Protein AF-A0AAD5S899-F1 (afdb_monomer)

Nearest PDB structures (foldseek):
  6cri-assembly1_G  TM=8.337E-01  e=4.439E-02  Mus musculus
  3ods-assembly1_A  TM=6.734E-01  e=2.215E+00  Homo sapiens
  6tc0-assembly3_F  TM=6.362E-01  e=1.793E+00  Mus musculus
  4h3h-assembly1_A  TM=7.015E-01  e=3.042E+00  Homo sapiens
  6tc0-assembly3_C  TM=6.368E-01  e=2.215E+00  Mus musculus

Foldseek 3Di:
DDDPPPVDLVVCVVCVVVLLVQCVDPDVVSVLVSLLNVLVNCVVPVVVCLVCLVSLVVNLVCQVVVVDDCVCDDPNRGVVVSNVSSVSSCCSNPVVVVD

Sequence (99 aa):
MRGIAIKNPQIAVSHASKFKRVLADREASVMMTALRLFRVLVEASPATYKSLLPAFVHIHRQIIGRHLPDEYDHHGVPALWAQVDCIQIFRILVVRNET

Secondary structure (DSSP, 8-state):
------S-HHHHHHTHHHHGGGGG-SSHHHHHHHHHHHHHHHHH-HHHHGGGHHHHHHHHHHHHTT-S-GGG-BTTBTTHHHHHHHHHHHHHHTGGG--

Organism: NCBI:txid64517

pLDDT: mean 85.7, std 16.1, range [37.41, 97.81]

Structure (mmCIF, N/CA/C/O backbone):
data_AF-A0AAD5S899-F1
#
_entry.id   AF-A0AAD5S899-F1
#
loop_
_atom_site.group_PDB
_atom_site.id
_atom_site.type_symbol
_atom_site.label_atom_id
_atom_site.label_alt_id
_atom_site.label_comp_id
_atom_site.label_asym_id
_atom_site.label_entity_id
_atom_site.label_seq_id
_atom_site.pdbx_PDB_ins_code
_atom_site.Cartn_x
_atom_site.Cartn_y
_atom_si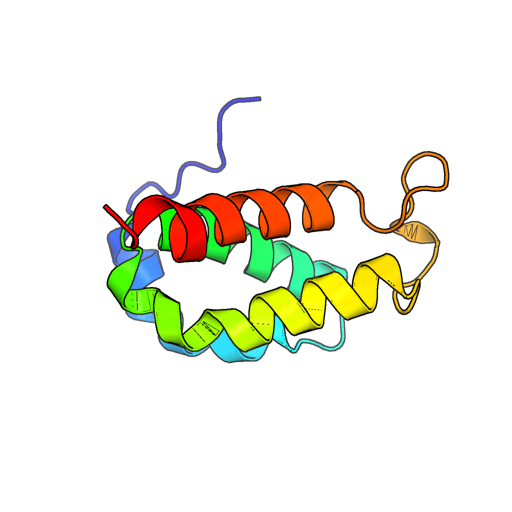te.Cartn_z
_atom_site.occupancy
_atom_site.B_iso_or_equiv
_atom_site.auth_seq_id
_atom_site.auth_comp_id
_atom_site.auth_asym_id
_atom_site.auth_atom_id
_atom_site.pdbx_PDB_model_num
ATOM 1 N N . MET A 1 1 ? 17.031 7.481 8.407 1.00 37.41 1 MET A N 1
ATOM 2 C CA . MET A 1 1 ? 16.055 8.347 7.707 1.00 37.41 1 MET A CA 1
ATOM 3 C C . MET A 1 1 ? 14.847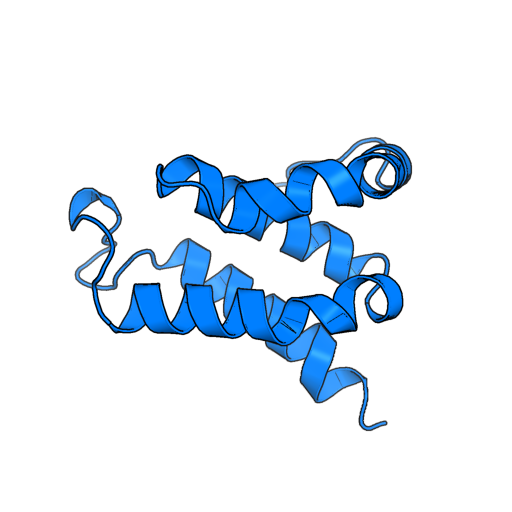 8.559 8.610 1.00 37.41 1 MET A C 1
ATOM 5 O O . MET A 1 1 ? 14.086 7.625 8.827 1.00 37.41 1 MET A O 1
ATOM 9 N N . ARG A 1 2 ? 14.741 9.740 9.234 1.00 41.91 2 ARG A N 1
ATOM 10 C CA . ARG A 1 2 ? 13.603 10.121 10.087 1.00 41.91 2 ARG A CA 1
ATOM 11 C C . ARG A 1 2 ? 12.384 10.384 9.197 1.00 41.91 2 ARG A C 1
ATOM 13 O O . ARG A 1 2 ? 12.541 10.879 8.087 1.00 41.91 2 ARG A O 1
ATOM 20 N N . GLY A 1 3 ? 11.218 9.950 9.670 1.00 40.84 3 GLY A N 1
ATOM 21 C CA . GLY A 1 3 ? 10.017 9.748 8.869 1.00 40.84 3 GLY A CA 1
ATOM 22 C C . GLY A 1 3 ? 9.490 10.998 8.174 1.00 40.84 3 GLY A C 1
ATOM 23 O O . GLY A 1 3 ? 9.734 12.125 8.599 1.00 40.84 3 GLY A O 1
ATOM 24 N N . ILE A 1 4 ? 8.682 10.765 7.139 1.00 54.53 4 ILE A N 1
ATOM 25 C CA . ILE A 1 4 ? 7.652 11.713 6.719 1.00 54.53 4 ILE A CA 1
ATOM 26 C C . ILE A 1 4 ? 6.743 11.880 7.940 1.00 54.53 4 ILE A C 1
ATOM 28 O O . ILE A 1 4 ? 5.840 11.081 8.184 1.00 54.53 4 ILE A O 1
ATOM 32 N N . ALA A 1 5 ? 7.073 12.846 8.791 1.00 46.53 5 ALA A N 1
ATOM 33 C CA . ALA A 1 5 ? 6.274 13.182 9.946 1.00 46.53 5 ALA A CA 1
ATOM 34 C C . ALA A 1 5 ? 5.012 13.848 9.408 1.00 46.53 5 ALA A C 1
ATOM 36 O O . ALA A 1 5 ? 5.020 15.029 9.055 1.00 46.53 5 ALA A O 1
ATOM 37 N N . ILE A 1 6 ? 3.923 13.085 9.328 1.00 56.34 6 ILE A N 1
ATOM 38 C CA . ILE A 1 6 ? 2.597 13.680 9.238 1.00 56.34 6 ILE A CA 1
ATOM 39 C C . ILE A 1 6 ? 2.429 14.440 10.556 1.00 56.34 6 ILE A C 1
ATOM 41 O O . ILE A 1 6 ? 2.111 13.846 11.582 1.00 56.34 6 ILE A O 1
ATOM 45 N N . LYS A 1 7 ? 2.724 15.750 10.539 1.00 58.97 7 LYS A N 1
ATOM 46 C CA . LYS A 1 7 ? 2.711 16.629 11.724 1.00 58.97 7 LYS A CA 1
ATOM 47 C C . LYS A 1 7 ? 1.376 16.578 12.476 1.00 58.97 7 LYS A C 1
ATOM 49 O O . LYS A 1 7 ? 1.332 16.911 13.652 1.00 58.97 7 LYS A O 1
ATOM 54 N N . ASN A 1 8 ? 0.309 16.141 11.805 1.00 63.00 8 ASN A N 1
ATOM 55 C CA . ASN A 1 8 ? -0.965 15.809 12.418 1.00 63.00 8 ASN A CA 1
ATOM 56 C C . ASN A 1 8 ? -1.637 14.628 11.678 1.00 63.00 8 ASN A C 1
ATOM 58 O O . ASN A 1 8 ? -2.266 14.845 10.636 1.00 63.00 8 ASN A O 1
ATOM 62 N N . PRO A 1 9 ? -1.526 13.385 12.188 1.00 61.09 9 PRO A N 1
ATOM 63 C CA . PRO A 1 9 ? -2.127 12.199 11.573 1.00 61.09 9 PRO A CA 1
ATOM 64 C C . PRO A 1 9 ? -3.640 12.333 11.369 1.00 61.09 9 PRO A C 1
ATOM 66 O O . PRO A 1 9 ? -4.177 11.790 10.407 1.00 61.09 9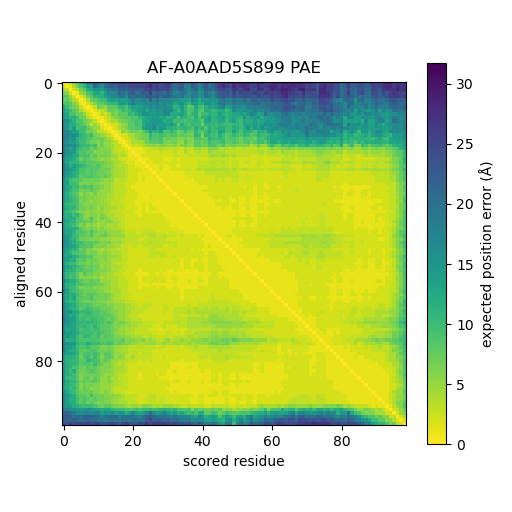 PRO A O 1
ATOM 69 N N . GLN A 1 10 ? -4.322 13.112 12.217 1.00 61.00 10 GLN A N 1
ATOM 70 C CA . GLN A 1 10 ? -5.773 13.291 12.153 1.00 61.00 10 GLN A CA 1
ATOM 71 C C . GLN A 1 10 ? -6.236 14.039 10.895 1.00 61.00 10 GLN A C 1
ATOM 73 O O . GLN A 1 10 ? -7.320 13.765 10.387 1.00 61.00 10 GLN A O 1
ATOM 78 N N . ILE A 1 11 ? -5.409 14.930 10.334 1.00 61.81 11 ILE A N 1
ATOM 79 C CA . ILE A 1 11 ? -5.724 15.623 9.069 1.00 61.81 11 ILE A CA 1
ATOM 80 C C . ILE A 1 11 ? -5.660 14.645 7.888 1.00 61.81 11 ILE A C 1
ATOM 82 O O . ILE A 1 11 ? -6.464 14.708 6.961 1.00 61.81 11 ILE A O 1
ATOM 86 N N . ALA A 1 12 ? -4.715 13.706 7.913 1.00 61.50 12 ALA A N 1
ATOM 87 C CA . ALA A 1 12 ? -4.636 12.679 6.881 1.00 61.50 12 ALA A CA 1
ATOM 88 C C . ALA A 1 12 ? -5.806 11.682 6.995 1.00 61.50 12 ALA A C 1
ATOM 90 O O . ALA A 1 12 ? -6.355 11.262 5.977 1.00 61.50 12 ALA A O 1
ATOM 91 N N . VAL A 1 13 ? -6.247 11.374 8.223 1.00 63.69 13 VAL A N 1
ATOM 92 C CA . VAL A 1 13 ? -7.443 10.555 8.484 1.00 63.69 13 VAL A CA 1
ATOM 93 C C . VAL A 1 13 ? -8.720 11.238 7.973 1.00 63.69 13 VAL A C 1
ATOM 95 O O . VAL A 1 13 ? -9.529 10.581 7.319 1.00 63.69 13 VAL A O 1
ATOM 98 N N . SER A 1 14 ? -8.894 12.551 8.175 1.00 63.25 14 SER A N 1
ATOM 99 C CA . SER A 1 14 ? -10.104 13.274 7.734 1.00 63.25 14 SER A CA 1
ATOM 100 C C . SER A 1 14 ? -10.278 13.319 6.208 1.00 63.25 14 SER A C 1
ATOM 102 O O . SER A 1 14 ? -11.399 13.421 5.706 1.00 63.25 14 SER A O 1
ATOM 104 N N . HIS A 1 15 ? -9.187 13.177 5.450 1.00 66.88 15 HIS A N 1
ATOM 105 C CA . HIS A 1 15 ? -9.201 13.098 3.988 1.00 66.88 15 HIS A CA 1
ATOM 106 C C . HIS A 1 15 ? -8.959 11.685 3.437 1.00 66.88 15 HIS A C 1
ATOM 108 O O . HIS A 1 15 ? -8.914 11.509 2.219 1.00 66.88 15 HIS A O 1
ATOM 114 N N . ALA A 1 16 ? -8.872 10.661 4.293 1.00 67.75 16 ALA A N 1
ATOM 115 C CA . ALA A 1 16 ? -8.548 9.288 3.903 1.00 67.75 16 ALA A CA 1
ATOM 116 C C . ALA A 1 16 ? -9.473 8.716 2.817 1.00 67.75 16 ALA A C 1
ATOM 118 O O . ALA A 1 16 ? -9.029 7.973 1.943 1.00 67.75 16 ALA A O 1
ATOM 119 N N . SER A 1 17 ? -10.753 9.100 2.818 1.00 68.12 17 SER A N 1
ATOM 120 C CA . SER A 1 17 ? -11.723 8.709 1.787 1.00 68.12 17 SER A CA 1
ATOM 121 C C . SER A 1 17 ? -11.354 9.212 0.386 1.00 68.12 17 SER A C 1
ATOM 123 O O . SER A 1 17 ? -11.590 8.496 -0.586 1.00 68.12 17 SER A O 1
ATOM 125 N N . LYS A 1 18 ? -10.720 10.388 0.275 1.00 72.06 18 LYS A N 1
ATOM 126 C CA . LYS A 1 18 ? -10.232 10.948 -0.997 1.00 72.06 18 LYS A CA 1
ATOM 127 C C . LYS A 1 18 ? -9.020 10.174 -1.519 1.00 72.06 18 LYS A C 1
ATOM 129 O O . LYS A 1 18 ? -8.897 9.979 -2.723 1.00 72.06 18 LYS A O 1
ATOM 134 N N . PHE A 1 19 ? -8.178 9.663 -0.619 1.00 75.94 19 PHE A N 1
ATOM 135 C CA . PHE A 1 19 ? -6.972 8.914 -0.979 1.00 75.94 19 PHE A CA 1
ATOM 136 C C . PHE A 1 19 ? -7.243 7.467 -1.405 1.00 75.94 19 PHE A C 1
ATOM 138 O O . PHE A 1 19 ? -6.418 6.880 -2.097 1.00 75.94 19 PHE A O 1
ATOM 145 N N . LYS A 1 20 ? -8.410 6.892 -1.074 1.00 83.75 20 LYS A N 1
ATOM 146 C CA . LYS A 1 20 ? -8.760 5.517 -1.484 1.00 83.75 20 LYS A CA 1
ATOM 147 C C . LYS A 1 20 ? -8.714 5.319 -3.000 1.00 83.75 20 LYS A C 1
ATOM 149 O O . LYS A 1 20 ? -8.281 4.269 -3.451 1.00 83.75 20 LYS A O 1
ATOM 154 N N . ARG A 1 21 ? -9.138 6.318 -3.781 1.00 87.19 21 ARG A N 1
ATOM 155 C CA . ARG A 1 21 ? -9.092 6.251 -5.254 1.00 87.19 21 ARG A CA 1
ATOM 156 C C . ARG A 1 21 ? -7.663 6.286 -5.792 1.00 87.19 21 ARG A C 1
ATOM 158 O O . ARG A 1 21 ? -7.387 5.666 -6.806 1.00 87.19 21 ARG A O 1
ATOM 165 N N . VAL A 1 22 ? -6.762 6.948 -5.071 1.00 89.75 22 VAL A N 1
ATOM 166 C CA . VAL A 1 22 ? -5.349 7.106 -5.439 1.00 89.75 22 VAL A CA 1
ATOM 167 C C . VAL A 1 22 ? -4.572 5.787 -5.282 1.00 89.75 22 VAL A C 1
ATOM 169 O O . VAL A 1 22 ? -3.550 5.590 -5.923 1.00 89.75 22 VAL A O 1
ATOM 172 N N . LEU A 1 23 ? -5.080 4.822 -4.500 1.00 92.38 23 LEU A N 1
ATOM 173 C CA . LEU A 1 23 ? -4.547 3.448 -4.478 1.00 92.38 23 LEU A CA 1
ATOM 174 C C . LEU A 1 23 ? -4.768 2.684 -5.794 1.00 92.38 23 LEU A C 1
ATOM 176 O O . LEU A 1 23 ? -4.163 1.637 -5.986 1.00 92.38 23 LEU A O 1
ATOM 180 N N . ALA A 1 24 ? -5.649 3.173 -6.666 1.00 90.94 24 ALA A N 1
ATOM 181 C CA . ALA A 1 24 ? -5.905 2.621 -7.992 1.00 90.94 24 ALA A CA 1
ATOM 182 C C . ALA A 1 24 ? -5.487 3.607 -9.098 1.00 90.94 24 ALA A C 1
ATOM 184 O O . ALA A 1 24 ? -6.042 3.572 -10.196 1.00 90.94 24 ALA A O 1
ATOM 185 N N . ASP A 1 25 ? -4.565 4.527 -8.791 1.00 93.81 25 ASP A N 1
ATOM 186 C CA . ASP A 1 25 ? -4.044 5.470 -9.777 1.00 93.81 25 ASP A CA 1
ATOM 187 C C . ASP A 1 25 ? -3.275 4.733 -10.883 1.00 93.81 25 ASP A C 1
ATOM 189 O O . ASP A 1 25 ? -2.641 3.704 -10.641 1.00 93.81 25 ASP A O 1
ATOM 193 N N . ARG A 1 26 ? -3.346 5.263 -12.107 1.00 91.56 26 ARG A N 1
ATOM 194 C CA . ARG A 1 26 ? -2.637 4.710 -13.264 1.00 91.56 26 ARG A CA 1
ATOM 195 C C . ARG A 1 26 ? -1.131 4.925 -13.138 1.00 91.56 26 ARG A C 1
ATOM 197 O O . ARG A 1 26 ? -0.361 4.085 -13.596 1.00 91.56 26 ARG A O 1
ATOM 204 N N . GLU A 1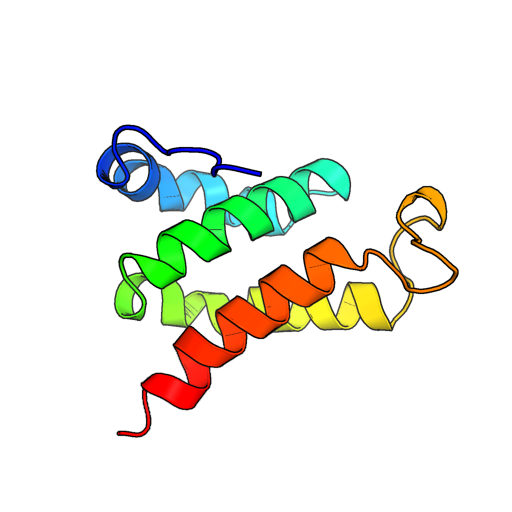 27 ? -0.723 6.041 -12.542 1.00 94.50 27 GLU A N 1
ATOM 205 C CA . GLU A 1 27 ? 0.684 6.345 -12.329 1.00 94.50 27 GLU A CA 1
ATOM 206 C C . GLU A 1 27 ? 1.206 5.566 -11.118 1.00 94.50 27 GLU A C 1
ATOM 208 O O . GLU A 1 27 ? 0.813 5.801 -9.971 1.00 94.50 27 GLU A O 1
ATOM 213 N N . ALA A 1 28 ? 2.132 4.637 -11.366 1.00 93.88 28 ALA A N 1
ATOM 214 C CA . ALA A 1 28 ? 2.676 3.752 -10.337 1.00 93.88 28 ALA A CA 1
ATOM 215 C C . ALA A 1 28 ? 3.306 4.535 -9.174 1.00 93.88 28 ALA A C 1
ATOM 217 O O . ALA A 1 28 ? 3.123 4.181 -8.009 1.00 93.88 28 ALA A O 1
ATOM 218 N N . SER A 1 29 ? 3.995 5.639 -9.470 1.00 94.31 29 SER A N 1
ATOM 219 C CA . SER A 1 29 ? 4.563 6.541 -8.463 1.00 94.31 29 SER A CA 1
ATOM 220 C C . SER A 1 29 ? 3.498 7.127 -7.523 1.00 94.31 29 SER A C 1
ATOM 222 O O . SER A 1 29 ? 3.711 7.198 -6.307 1.00 94.31 29 SER A O 1
ATOM 224 N N . VAL A 1 30 ? 2.321 7.476 -8.050 1.00 94.69 30 VAL A N 1
ATOM 225 C CA . VAL A 1 30 ? 1.193 8.027 -7.289 1.00 94.69 30 VAL A CA 1
ATOM 226 C C . VAL A 1 30 ? 0.550 6.939 -6.427 1.00 94.69 30 VAL A C 1
ATOM 228 O O . VAL A 1 30 ? 0.380 7.137 -5.219 1.00 94.69 30 VAL A O 1
ATOM 231 N N . MET A 1 31 ? 0.295 5.761 -7.004 1.00 95.19 31 MET A N 1
ATOM 232 C CA . MET A 1 31 ? -0.194 4.584 -6.279 1.00 95.19 31 MET A CA 1
ATOM 233 C C . MET A 1 31 ? 0.735 4.202 -5.117 1.00 95.19 31 MET A C 1
ATOM 235 O O . MET A 1 31 ? 0.274 4.005 -3.993 1.00 95.19 31 MET A O 1
ATOM 239 N N . MET A 1 32 ? 2.048 4.120 -5.352 1.00 95.06 32 MET A N 1
ATOM 240 C CA . MET A 1 32 ? 3.025 3.767 -4.316 1.00 95.06 32 MET A CA 1
ATOM 241 C C . MET A 1 32 ? 3.142 4.843 -3.233 1.00 95.06 32 MET A C 1
ATOM 243 O O . MET A 1 32 ? 3.257 4.524 -2.050 1.00 95.06 32 MET A O 1
ATOM 247 N N . THR A 1 33 ? 3.051 6.123 -3.602 1.00 94.25 33 THR A N 1
ATOM 248 C CA . THR A 1 33 ? 3.014 7.217 -2.620 1.00 94.25 33 THR A CA 1
ATOM 249 C C . THR A 1 33 ? 1.767 7.120 -1.739 1.00 94.25 33 THR A C 1
ATOM 251 O O . THR A 1 33 ? 1.852 7.260 -0.515 1.00 94.25 33 THR A O 1
ATOM 254 N N . ALA A 1 34 ? 0.610 6.813 -2.334 1.00 93.94 34 ALA A N 1
ATOM 255 C CA . ALA A 1 34 ? -0.616 6.556 -1.588 1.00 93.94 34 ALA A CA 1
ATOM 256 C C . ALA A 1 34 ? -0.482 5.322 -0.685 1.00 93.94 34 ALA A C 1
ATOM 258 O O . ALA A 1 34 ? -0.856 5.385 0.486 1.00 93.94 34 ALA A O 1
ATOM 259 N N . LEU A 1 35 ? 0.107 4.228 -1.172 1.00 96.12 35 LEU A N 1
ATOM 260 C CA . LEU A 1 35 ? 0.380 3.032 -0.374 1.00 96.12 35 LEU A CA 1
ATOM 261 C C . LEU A 1 35 ? 1.232 3.363 0.862 1.00 96.12 35 LEU A C 1
ATOM 263 O O . LEU A 1 35 ? 0.877 2.973 1.978 1.00 96.12 35 LEU A O 1
ATOM 267 N N . ARG A 1 36 ? 2.296 4.157 0.692 1.00 95.31 36 ARG A N 1
ATOM 268 C CA . ARG A 1 36 ? 3.155 4.614 1.792 1.00 95.31 36 ARG A CA 1
ATOM 269 C C . ARG A 1 36 ? 2.396 5.457 2.819 1.00 95.31 36 ARG A C 1
ATOM 271 O O . ARG A 1 36 ? 2.640 5.326 4.021 1.00 95.31 36 ARG A O 1
ATOM 278 N N . LEU A 1 37 ? 1.472 6.308 2.371 1.00 92.38 37 LEU A N 1
ATOM 279 C CA . LEU A 1 37 ? 0.575 7.055 3.256 1.00 92.38 37 LEU A CA 1
ATOM 280 C C . LEU A 1 37 ? -0.338 6.100 4.036 1.00 92.38 37 LEU A C 1
ATOM 282 O O . LEU A 1 37 ? -0.423 6.187 5.262 1.00 92.38 37 LEU A O 1
ATOM 286 N N . PHE A 1 38 ? -0.980 5.156 3.346 1.00 93.62 38 PHE A N 1
ATOM 287 C CA . PHE A 1 38 ? -1.866 4.181 3.976 1.00 93.62 38 PHE A CA 1
ATOM 288 C C . PHE A 1 38 ? -1.142 3.284 4.977 1.00 93.62 38 PHE A C 1
ATOM 290 O O . PHE A 1 38 ? -1.727 2.968 6.003 1.00 93.62 38 PHE A O 1
ATOM 297 N N . ARG A 1 39 ? 0.136 2.956 4.770 1.00 95.00 39 ARG A N 1
ATOM 298 C CA . ARG A 1 39 ? 0.969 2.265 5.767 1.00 95.00 39 ARG A CA 1
ATOM 299 C C . ARG A 1 39 ? 0.985 3.000 7.114 1.00 95.00 39 ARG A C 1
ATOM 301 O O . ARG A 1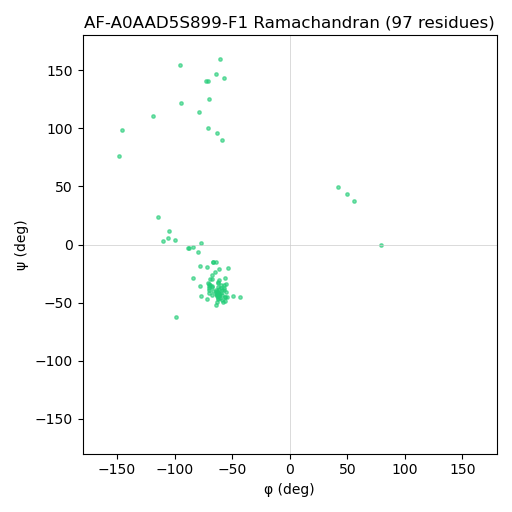 39 ? 0.801 2.374 8.152 1.00 95.00 39 ARG A O 1
ATOM 308 N N . VAL A 1 40 ? 1.154 4.327 7.098 1.00 92.62 40 VAL A N 1
ATOM 309 C CA . VAL A 1 40 ? 1.132 5.168 8.313 1.00 92.62 40 VAL A CA 1
ATOM 310 C C . VAL A 1 40 ? -0.278 5.253 8.904 1.00 92.62 40 VAL A C 1
ATOM 312 O O . VAL A 1 40 ? -0.449 5.166 10.117 1.00 92.62 40 VAL A O 1
ATOM 315 N N . LEU A 1 41 ? -1.303 5.399 8.061 1.00 90.56 41 LEU A N 1
ATOM 316 C CA . LEU A 1 41 ? -2.695 5.487 8.515 1.00 90.56 41 LEU A CA 1
ATOM 317 C C . LEU A 1 41 ? -3.197 4.176 9.136 1.00 90.56 41 LEU A C 1
ATOM 319 O O . LEU A 1 41 ? -3.881 4.202 10.157 1.00 90.56 41 LEU A O 1
ATOM 323 N N . VAL A 1 42 ? -2.830 3.037 8.547 1.00 92.50 42 VAL A N 1
ATOM 324 C CA . VAL A 1 42 ? -3.112 1.691 9.059 1.00 92.50 42 VAL A CA 1
ATOM 325 C C . VAL A 1 42 ? -2.438 1.480 10.409 1.00 92.50 42 VAL A C 1
ATOM 327 O O . VAL A 1 42 ? -3.065 0.931 11.306 1.00 92.50 42 VAL A O 1
ATOM 330 N N . GLU A 1 43 ? -1.199 1.944 10.581 1.00 90.50 43 GLU A N 1
ATOM 331 C CA . GLU A 1 43 ? -0.499 1.892 11.869 1.00 90.50 43 GLU A CA 1
ATOM 332 C C . GLU A 1 43 ? -1.211 2.724 12.950 1.00 90.50 43 GLU A C 1
ATOM 334 O O . GLU A 1 43 ? -1.295 2.287 14.096 1.00 90.50 43 GLU A O 1
ATOM 339 N N . ALA A 1 44 ? -1.784 3.874 12.583 1.00 88.38 44 ALA A N 1
ATOM 340 C CA . ALA A 1 44 ? -2.514 4.741 13.507 1.00 88.38 44 ALA A CA 1
ATOM 341 C C . ALA A 1 44 ? -3.938 4.250 13.842 1.00 88.38 44 ALA A C 1
ATOM 343 O O . ALA A 1 44 ? -4.407 4.455 14.959 1.00 88.38 44 ALA A O 1
ATOM 344 N N . SER A 1 45 ? -4.655 3.640 12.891 1.00 88.50 45 SER A N 1
ATOM 345 C CA . SER A 1 45 ? -6.039 3.181 13.094 1.00 88.50 45 SER A CA 1
ATOM 346 C C . SER A 1 45 ? -6.371 1.927 12.263 1.00 88.50 45 SER A C 1
ATOM 348 O O . SER A 1 45 ? -7.076 2.020 11.254 1.00 88.50 45 SER A O 1
ATOM 350 N N . PRO A 1 46 ? -5.906 0.730 12.673 1.00 90.81 46 PRO A N 1
ATOM 351 C CA . PRO A 1 46 ? -6.048 -0.498 11.883 1.00 90.81 46 PRO A CA 1
ATOM 352 C C . PRO A 1 46 ? -7.498 -0.841 11.509 1.00 90.81 46 PRO A C 1
ATOM 354 O O . PRO A 1 46 ? -7.791 -1.147 10.351 1.00 90.81 46 PRO A O 1
ATOM 357 N N . ALA A 1 47 ? -8.422 -0.749 12.473 1.00 89.81 47 ALA A N 1
ATOM 358 C CA . ALA A 1 47 ? -9.828 -1.113 12.284 1.00 89.81 47 ALA A CA 1
ATOM 359 C C . ALA A 1 47 ? -10.506 -0.294 11.171 1.00 89.81 47 ALA A C 1
ATOM 361 O O . ALA A 1 47 ? -11.266 -0.844 10.374 1.00 89.81 47 ALA A O 1
ATOM 362 N N . THR A 1 48 ? -10.160 0.993 11.052 1.00 89.19 48 THR A N 1
ATOM 363 C CA . THR A 1 48 ? -10.706 1.917 10.042 1.00 89.19 48 THR A CA 1
ATOM 364 C C . THR A 1 48 ? -10.390 1.478 8.610 1.00 89.19 48 THR A C 1
ATOM 366 O O . THR A 1 48 ? -11.173 1.723 7.689 1.00 89.19 48 THR A O 1
ATOM 369 N N . TYR A 1 49 ? -9.252 0.811 8.407 1.00 91.56 49 TYR A N 1
ATOM 370 C CA . TYR A 1 49 ? -8.728 0.480 7.081 1.00 91.56 49 TYR A CA 1
ATOM 371 C C . TYR A 1 49 ? -8.784 -1.012 6.747 1.00 91.56 49 TYR A C 1
ATOM 373 O O . TYR A 1 49 ? -8.367 -1.402 5.658 1.00 91.56 49 TYR A O 1
ATOM 381 N N . LYS A 1 50 ? -9.349 -1.852 7.626 1.00 92.06 50 LYS A N 1
ATOM 382 C CA . LYS A 1 50 ? -9.458 -3.306 7.408 1.00 92.06 50 LYS A CA 1
ATOM 383 C C . LYS A 1 50 ? -10.199 -3.663 6.113 1.00 92.06 50 LYS A C 1
ATOM 385 O O . LYS A 1 50 ? -9.806 -4.597 5.422 1.00 92.06 50 LYS A O 1
ATOM 390 N N . SER A 1 51 ? -11.207 -2.878 5.727 1.00 92.25 51 SER A N 1
ATOM 391 C CA . SER A 1 51 ? -11.954 -3.064 4.470 1.00 92.25 51 SER A CA 1
ATOM 392 C C . SER A 1 51 ? -11.128 -2.814 3.201 1.00 92.25 51 SER A C 1
ATOM 394 O O . SER A 1 51 ? -11.539 -3.231 2.123 1.00 92.25 51 SER A O 1
ATOM 396 N N . LEU A 1 52 ? -9.959 -2.171 3.309 1.00 94.62 52 LEU A N 1
ATOM 397 C CA . LEU A 1 52 ? -9.041 -1.944 2.188 1.00 94.62 52 LEU A CA 1
ATOM 398 C C . LEU A 1 52 ? -8.050 -3.095 1.976 1.00 94.62 52 LEU A C 1
ATOM 400 O O . LEU A 1 52 ? -7.287 -3.056 1.013 1.00 94.62 52 LEU A O 1
ATOM 404 N N . LEU A 1 53 ? -8.065 -4.131 2.824 1.00 95.69 53 LEU A N 1
ATOM 405 C CA . LEU A 1 53 ? -7.172 -5.284 2.694 1.00 95.69 53 LEU A CA 1
ATOM 406 C C . LEU A 1 53 ? -7.144 -5.883 1.271 1.00 95.69 53 LEU A C 1
ATOM 408 O O . LEU A 1 53 ? -6.041 -6.091 0.762 1.00 95.69 53 LEU A O 1
ATOM 412 N N . PRO A 1 54 ? -8.284 -6.077 0.571 1.00 95.94 54 PRO A N 1
ATOM 413 C CA . PRO A 1 54 ? -8.268 -6.571 -0.806 1.00 95.94 54 PRO A CA 1
ATOM 414 C C . PRO A 1 54 ? -7.505 -5.662 -1.778 1.00 95.94 54 PRO A C 1
ATOM 416 O O . PRO A 1 54 ? -6.827 -6.166 -2.669 1.00 95.94 54 PRO A O 1
ATOM 419 N N . ALA A 1 55 ? -7.558 -4.338 -1.592 1.00 95.44 55 ALA A N 1
ATOM 420 C CA . ALA A 1 55 ? -6.825 -3.389 -2.428 1.00 95.44 55 ALA A CA 1
ATOM 421 C C . ALA A 1 55 ? -5.308 -3.522 -2.222 1.00 95.44 55 ALA A C 1
ATOM 423 O O . ALA A 1 55 ? -4.560 -3.593 -3.192 1.00 95.44 55 ALA A O 1
ATOM 424 N N . PHE A 1 56 ? -4.849 -3.647 -0.973 1.00 97.38 56 PHE A N 1
ATOM 425 C CA . PHE A 1 56 ? -3.428 -3.862 -0.679 1.00 97.38 56 PHE A CA 1
ATOM 426 C C . PHE A 1 56 ? -2.919 -5.202 -1.224 1.00 97.38 56 PHE A C 1
ATOM 428 O O . PHE A 1 56 ? -1.817 -5.265 -1.768 1.00 97.38 56 PHE A O 1
ATOM 435 N N . VAL A 1 57 ? -3.729 -6.265 -1.127 1.00 97.44 57 VAL A N 1
ATOM 436 C CA . VAL A 1 57 ? -3.421 -7.570 -1.736 1.00 97.44 57 VAL A CA 1
ATOM 437 C C . VAL A 1 57 ? -3.330 -7.447 -3.253 1.00 97.44 57 VAL A C 1
ATOM 439 O O . VAL A 1 57 ? -2.403 -7.986 -3.852 1.00 97.44 57 VAL A O 1
ATOM 442 N N . HIS A 1 58 ? -4.259 -6.728 -3.882 1.00 96.94 58 HIS A N 1
ATOM 443 C CA . HIS A 1 58 ? -4.254 -6.519 -5.324 1.00 96.94 58 HIS A CA 1
ATOM 444 C C . HIS A 1 58 ? -2.997 -5.769 -5.790 1.00 96.94 58 HIS A C 1
ATOM 446 O O . HIS A 1 58 ? -2.327 -6.247 -6.701 1.00 96.94 58 HIS A O 1
ATOM 452 N N . ILE A 1 59 ? -2.616 -4.680 -5.113 1.00 97.06 59 ILE A N 1
ATOM 453 C CA . ILE A 1 59 ? -1.374 -3.938 -5.391 1.00 97.06 59 ILE A CA 1
ATOM 454 C C . ILE A 1 59 ? -0.149 -4.848 -5.245 1.00 97.06 59 ILE A C 1
ATOM 456 O O . ILE A 1 59 ? 0.686 -4.915 -6.144 1.00 97.06 59 ILE A O 1
ATOM 460 N N . HIS A 1 60 ? -0.055 -5.612 -4.153 1.00 97.75 60 HIS A N 1
ATOM 461 C CA . HIS A 1 60 ? 1.061 -6.537 -3.953 1.00 97.75 60 HIS A CA 1
ATOM 462 C C . HIS A 1 60 ? 1.142 -7.595 -5.064 1.00 97.75 60 HIS A C 1
ATOM 464 O O . HIS A 1 60 ? 2.226 -7.876 -5.568 1.00 97.75 60 HIS A O 1
ATOM 470 N N . ARG A 1 61 ? -0.004 -8.149 -5.492 1.00 97.44 61 ARG A N 1
ATOM 471 C CA . ARG A 1 61 ? -0.078 -9.101 -6.613 1.00 97.44 61 ARG A CA 1
ATOM 472 C C . ARG A 1 61 ? 0.366 -8.474 -7.933 1.00 97.44 61 ARG A C 1
ATOM 474 O O . ARG A 1 61 ? 1.066 -9.136 -8.692 1.00 97.44 61 ARG A O 1
ATOM 481 N N . GLN A 1 62 ? -0.003 -7.219 -8.190 1.00 96.06 62 GLN A N 1
ATOM 482 C CA . GLN A 1 62 ? 0.462 -6.499 -9.376 1.00 96.06 62 GLN A CA 1
ATOM 483 C C . GLN A 1 62 ? 1.990 -6.351 -9.386 1.00 96.06 62 GLN A C 1
ATOM 485 O O . GLN A 1 62 ? 2.625 -6.609 -10.407 1.00 96.06 62 GLN A O 1
ATOM 490 N N . ILE A 1 63 ? 2.581 -5.998 -8.238 1.00 96.44 63 ILE A N 1
ATOM 491 C CA . ILE A 1 63 ? 4.031 -5.815 -8.093 1.00 96.44 63 ILE A CA 1
ATOM 492 C C . ILE A 1 63 ? 4.784 -7.131 -8.325 1.00 96.44 63 ILE A C 1
ATOM 494 O O . ILE A 1 63 ? 5.680 -7.182 -9.164 1.00 96.44 63 ILE A O 1
ATOM 498 N N . ILE A 1 64 ? 4.410 -8.214 -7.633 1.00 96.56 64 ILE A N 1
ATOM 499 C CA . ILE A 1 64 ? 5.093 -9.514 -7.795 1.00 96.56 64 ILE A CA 1
ATOM 500 C C . ILE A 1 64 ? 4.866 -10.125 -9.185 1.00 96.56 64 ILE A C 1
ATOM 502 O O . ILE A 1 64 ? 5.701 -10.886 -9.661 1.00 96.56 64 ILE A O 1
ATOM 506 N N . GLY A 1 65 ? 3.755 -9.773 -9.842 1.00 96.50 65 GLY A N 1
ATOM 507 C CA . GLY A 1 65 ? 3.462 -10.131 -11.229 1.00 96.50 65 GLY A CA 1
ATOM 508 C C . GLY A 1 65 ? 4.226 -9.301 -12.263 1.00 96.50 65 GLY A C 1
ATOM 509 O O . GLY A 1 65 ? 4.035 -9.519 -13.454 1.00 96.50 65 GLY A O 1
ATOM 510 N N . ARG A 1 66 ? 5.083 -8.364 -11.826 1.00 95.31 66 ARG A N 1
ATOM 511 C CA . ARG A 1 66 ? 5.876 -7.469 -12.686 1.00 95.31 66 ARG A CA 1
ATOM 512 C C . ARG A 1 66 ? 5.014 -6.662 -13.662 1.00 95.31 66 ARG A C 1
ATOM 514 O O . ARG A 1 66 ? 5.388 -6.435 -14.805 1.00 95.31 66 ARG A O 1
ATOM 521 N N . HIS A 1 67 ? 3.841 -6.226 -13.204 1.00 95.00 67 HIS A N 1
ATOM 522 C CA . HIS A 1 67 ? 2.939 -5.386 -13.997 1.00 95.00 67 HIS A CA 1
ATOM 523 C C . HIS A 1 67 ? 3.282 -3.888 -13.925 1.00 95.00 67 HIS A C 1
ATOM 525 O O . HIS A 1 67 ? 2.613 -3.080 -14.567 1.00 95.00 67 HIS A O 1
ATOM 531 N N . LEU A 1 68 ? 4.299 -3.511 -13.143 1.00 93.56 68 LEU A N 1
ATOM 532 C CA . LEU A 1 68 ? 4.831 -2.150 -13.086 1.00 93.56 68 LEU A CA 1
ATOM 533 C C . LEU A 1 68 ? 6.042 -2.000 -14.020 1.00 93.56 68 LEU A C 1
ATOM 535 O O . LEU A 1 68 ? 6.719 -2.995 -14.274 1.00 93.56 68 LEU A O 1
ATOM 539 N N . PRO A 1 69 ? 6.341 -0.779 -14.503 1.00 93.88 69 PRO A N 1
ATOM 540 C CA . PRO A 1 69 ? 7.538 -0.525 -15.302 1.00 93.88 69 PRO A CA 1
ATOM 541 C C . PRO A 1 69 ? 8.837 -0.912 -14.576 1.00 93.88 69 PRO A C 1
ATOM 543 O O . PRO A 1 69 ? 8.977 -0.663 -13.378 1.00 93.88 69 PRO A O 1
ATOM 546 N N . ASP A 1 70 ? 9.815 -1.438 -15.318 1.00 93.69 70 ASP A N 1
ATOM 547 C CA . ASP A 1 70 ? 11.107 -1.883 -14.765 1.00 93.69 70 ASP A CA 1
ATOM 548 C C . ASP A 1 70 ? 11.936 -0.735 -14.151 1.00 93.69 70 ASP A C 1
ATOM 550 O O . ASP A 1 70 ? 12.870 -0.979 -13.395 1.00 93.69 70 ASP A O 1
ATOM 554 N N . GLU A 1 71 ? 11.605 0.534 -14.416 1.00 94.88 71 GLU A N 1
ATOM 555 C CA . GLU A 1 71 ? 12.254 1.685 -13.762 1.00 94.88 71 GLU A CA 1
ATOM 556 C C . GLU A 1 71 ? 12.051 1.703 -12.235 1.00 94.88 71 GLU A C 1
ATOM 558 O O . GLU A 1 71 ? 12.817 2.335 -11.507 1.00 94.88 71 GLU A O 1
ATOM 563 N N . TYR A 1 72 ? 11.027 0.998 -11.746 1.00 93.88 72 TYR A N 1
ATOM 564 C CA . TYR A 1 72 ? 10.753 0.835 -10.321 1.00 93.88 72 TYR A CA 1
ATOM 565 C C . TYR A 1 72 ? 11.485 -0.359 -9.702 1.00 93.88 72 TYR A C 1
ATOM 567 O O . TYR A 1 72 ? 11.385 -0.575 -8.488 1.00 93.88 72 TYR A O 1
ATOM 575 N N . ASP A 1 73 ? 12.216 -1.142 -10.495 1.00 94.81 73 ASP A N 1
ATOM 576 C CA . ASP A 1 73 ? 13.002 -2.253 -9.986 1.00 94.81 73 ASP A CA 1
ATOM 577 C C . ASP A 1 73 ? 14.210 -1.770 -9.191 1.00 94.81 73 ASP A C 1
ATOM 579 O O . ASP A 1 73 ? 14.937 -0.847 -9.558 1.00 94.81 73 ASP A O 1
ATOM 583 N N . HIS A 1 74 ? 14.479 -2.481 -8.102 1.00 92.50 74 HIS A N 1
ATOM 584 C CA . HIS A 1 74 ? 15.695 -2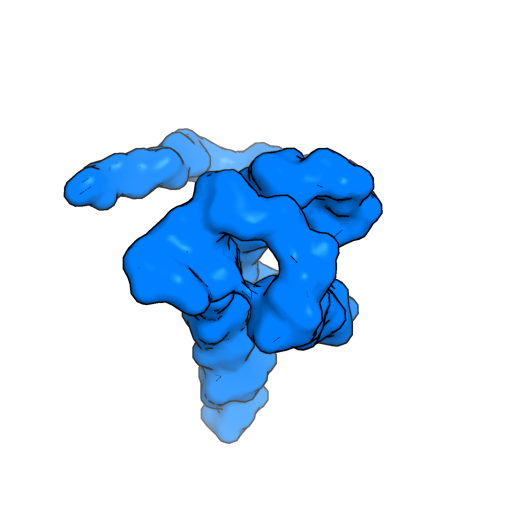.317 -7.329 1.00 92.50 74 HIS A CA 1
ATOM 585 C C . HIS A 1 74 ? 16.466 -3.632 -7.336 1.00 92.50 74 HIS A C 1
ATOM 587 O O . HIS A 1 74 ? 16.016 -4.619 -6.758 1.00 92.50 74 HIS A O 1
ATOM 593 N N . HIS A 1 75 ? 17.614 -3.661 -8.019 1.00 93.44 75 HIS A N 1
ATOM 594 C CA . HIS A 1 75 ? 18.439 -4.867 -8.184 1.00 93.44 75 HIS A CA 1
ATOM 595 C C . HIS A 1 75 ? 17.640 -6.100 -8.665 1.00 93.44 75 HIS A C 1
ATOM 597 O O . HIS A 1 75 ? 17.812 -7.203 -8.152 1.00 93.44 75 HIS A O 1
ATOM 603 N N . GLY A 1 76 ? 16.743 -5.906 -9.642 1.00 91.44 76 GLY A N 1
ATOM 604 C CA . GLY A 1 76 ? 15.899 -6.962 -10.224 1.00 91.44 76 GLY A CA 1
ATOM 605 C C . GLY A 1 76 ? 14.668 -7.344 -9.393 1.00 91.44 76 GLY A C 1
ATOM 606 O O . GLY A 1 76 ? 13.883 -8.204 -9.803 1.00 91.44 76 GLY A O 1
ATOM 607 N N . VAL A 1 77 ? 14.480 -6.709 -8.232 1.00 94.88 77 VAL A N 1
ATOM 608 C CA . VAL A 1 77 ? 13.295 -6.881 -7.390 1.00 94.88 77 VAL A CA 1
ATOM 609 C C . VAL A 1 77 ? 12.274 -5.789 -7.727 1.00 94.88 77 VAL A C 1
ATOM 611 O O . VAL A 1 77 ? 12.589 -4.607 -7.555 1.00 94.88 77 VAL A O 1
ATOM 614 N N . PRO A 1 78 ? 11.044 -6.142 -8.148 1.00 96.00 78 PRO A N 1
ATOM 615 C CA . PRO A 1 78 ? 10.076 -5.160 -8.621 1.00 96.00 78 PRO A CA 1
ATOM 616 C C . PRO A 1 78 ? 9.553 -4.292 -7.482 1.00 96.00 78 PRO A C 1
ATOM 618 O O . PRO A 1 78 ? 9.059 -4.817 -6.485 1.00 96.00 78 PRO A O 1
ATOM 621 N N . ALA A 1 79 ? 9.653 -2.967 -7.614 1.00 96.00 79 ALA A N 1
ATOM 622 C CA . ALA A 1 79 ? 9.124 -1.984 -6.661 1.00 96.00 79 ALA A CA 1
ATOM 623 C C . ALA A 1 79 ? 9.362 -2.353 -5.178 1.00 96.00 79 ALA A C 1
ATOM 625 O O . ALA A 1 79 ? 8.436 -2.336 -4.361 1.00 96.00 79 ALA A O 1
ATOM 626 N N . LEU A 1 80 ? 10.609 -2.701 -4.826 1.00 95.94 80 LEU A N 1
ATOM 627 C CA . LEU A 1 80 ? 11.006 -3.244 -3.515 1.00 95.94 80 LEU A CA 1
ATOM 628 C C . LEU A 1 80 ? 10.365 -2.513 -2.321 1.00 95.94 80 LEU A C 1
ATOM 630 O O . LEU A 1 80 ? 9.853 -3.145 -1.397 1.00 95.94 80 LEU A O 1
ATOM 634 N N . TRP A 1 81 ? 10.357 -1.179 -2.333 1.00 95.56 81 TRP A N 1
ATOM 635 C CA . TRP A 1 81 ? 9.813 -0.400 -1.219 1.00 95.56 81 TRP A CA 1
ATOM 636 C C . TRP A 1 81 ? 8.294 -0.500 -1.082 1.00 95.56 81 TRP A C 1
ATOM 638 O O . TRP A 1 81 ? 7.793 -0.566 0.040 1.00 95.56 81 TRP A O 1
ATOM 648 N N . ALA A 1 82 ? 7.569 -0.599 -2.195 1.00 96.56 82 ALA A N 1
ATOM 649 C CA . ALA A 1 82 ? 6.132 -0.830 -2.166 1.00 96.56 82 ALA A CA 1
ATOM 650 C C . ALA A 1 82 ? 5.804 -2.235 -1.635 1.00 96.56 82 ALA A C 1
ATOM 652 O O . ALA A 1 82 ? 4.858 -2.387 -0.861 1.00 96.56 82 ALA A O 1
ATOM 653 N N . GLN A 1 83 ? 6.625 -3.249 -1.951 1.00 97.31 83 GLN A N 1
ATOM 654 C CA . GLN A 1 83 ? 6.475 -4.579 -1.345 1.00 97.31 83 GLN A CA 1
ATOM 655 C C . GLN A 1 83 ? 6.631 -4.524 0.180 1.00 97.31 83 GLN A C 1
ATOM 657 O O . GLN A 1 83 ? 5.801 -5.075 0.904 1.00 97.31 83 GLN A O 1
ATOM 662 N N . VAL A 1 84 ? 7.652 -3.815 0.681 1.00 97.69 84 VAL A N 1
ATOM 663 C CA . VAL A 1 84 ? 7.863 -3.630 2.128 1.00 97.69 84 VAL A CA 1
ATOM 664 C C . VAL A 1 84 ? 6.654 -2.956 2.781 1.00 97.69 84 VAL A C 1
ATOM 666 O O . VAL A 1 84 ? 6.203 -3.408 3.836 1.00 97.69 84 VAL A O 1
ATOM 669 N N . ASP A 1 85 ? 6.092 -1.918 2.159 1.00 97.81 85 ASP A N 1
ATOM 670 C CA . ASP A 1 85 ? 4.902 -1.236 2.675 1.00 97.81 85 ASP A CA 1
ATOM 671 C C . ASP A 1 85 ? 3.676 -2.168 2.719 1.00 97.81 85 ASP A C 1
ATOM 673 O O . ASP A 1 85 ? 2.991 -2.223 3.745 1.00 97.81 85 ASP A O 1
ATOM 677 N N . CYS A 1 86 ? 3.432 -2.961 1.668 1.00 97.75 86 CYS A N 1
ATOM 678 C CA . CYS A 1 86 ? 2.376 -3.981 1.645 1.00 97.75 86 CYS A CA 1
ATOM 679 C C . CYS A 1 86 ? 2.538 -5.004 2.778 1.00 97.75 86 CYS A C 1
ATOM 681 O O . CYS A 1 86 ? 1.592 -5.254 3.523 1.00 97.75 86 CYS A O 1
ATOM 683 N N . ILE A 1 87 ? 3.738 -5.564 2.951 1.00 97.44 87 ILE A N 1
ATOM 684 C CA . ILE A 1 87 ? 4.019 -6.567 3.988 1.00 97.44 87 ILE A CA 1
ATOM 685 C C . ILE A 1 87 ? 3.783 -5.988 5.389 1.00 97.44 87 ILE A C 1
ATOM 687 O O . ILE A 1 87 ? 3.190 -6.645 6.250 1.00 97.44 87 ILE A O 1
ATOM 691 N N . GLN A 1 88 ? 4.195 -4.741 5.627 1.00 97.31 88 GLN A N 1
ATOM 692 C CA . GLN A 1 88 ? 3.948 -4.066 6.901 1.00 97.31 88 GLN A CA 1
ATOM 693 C C . GLN A 1 88 ? 2.454 -3.850 7.160 1.00 97.31 88 GLN A C 1
ATOM 695 O O . GLN A 1 88 ? 1.994 -4.074 8.282 1.00 97.31 88 GLN A O 1
ATOM 700 N N . ILE A 1 89 ? 1.690 -3.478 6.131 1.00 97.19 89 ILE A N 1
ATOM 701 C CA . ILE A 1 89 ? 0.230 -3.370 6.216 1.00 97.19 89 ILE A CA 1
ATOM 702 C C . ILE A 1 89 ? -0.396 -4.734 6.538 1.00 97.19 89 ILE A C 1
ATOM 704 O O . ILE A 1 89 ? -1.218 -4.818 7.451 1.00 97.19 89 ILE A O 1
ATOM 708 N N . PHE A 1 90 ? 0.011 -5.815 5.863 1.00 97.31 90 PHE A N 1
ATOM 709 C CA . PHE A 1 90 ? -0.523 -7.161 6.110 1.00 97.31 90 PHE A CA 1
ATOM 710 C C . PHE A 1 90 ? -0.254 -7.642 7.534 1.00 97.31 90 PHE A C 1
ATOM 712 O O . PHE A 1 90 ? -1.162 -8.145 8.193 1.00 97.31 90 PHE A O 1
ATOM 719 N N . ARG A 1 91 ? 0.954 -7.410 8.056 1.00 96.25 91 ARG A N 1
ATOM 720 C CA . ARG A 1 91 ? 1.284 -7.700 9.457 1.00 96.25 91 ARG A CA 1
ATOM 721 C C . ARG A 1 91 ? 0.317 -7.010 10.426 1.00 96.25 91 ARG A C 1
ATOM 723 O O . ARG A 1 91 ? -0.060 -7.598 11.433 1.00 96.25 91 ARG A O 1
ATOM 730 N N . ILE A 1 92 ? -0.070 -5.765 10.154 1.00 95.25 92 ILE A N 1
ATOM 731 C CA . ILE A 1 92 ? -0.962 -5.009 11.041 1.00 95.25 92 ILE A CA 1
ATOM 732 C C . ILE A 1 92 ? -2.419 -5.461 10.886 1.00 95.25 92 ILE A C 1
ATOM 734 O O . ILE A 1 92 ? -3.111 -5.624 11.885 1.00 95.25 92 ILE A O 1
ATOM 738 N N . LEU A 1 93 ? -2.899 -5.658 9.657 1.00 94.75 93 LEU A N 1
ATOM 739 C CA . LEU A 1 93 ? -4.319 -5.924 9.403 1.00 94.75 93 LEU A CA 1
ATOM 740 C C . LEU A 1 93 ? -4.721 -7.394 9.557 1.00 94.75 93 LEU A C 1
ATOM 742 O O . LEU A 1 93 ? -5.881 -7.658 9.878 1.00 94.75 93 LEU A O 1
ATOM 746 N N . VAL A 1 94 ? -3.803 -8.328 9.314 1.00 90.88 94 VAL A N 1
ATOM 747 C CA . VAL A 1 94 ? -4.066 -9.772 9.380 1.00 90.88 94 VAL A CA 1
ATOM 748 C C . VAL A 1 94 ? -3.580 -10.319 10.717 1.00 90.88 94 VAL A C 1
ATOM 750 O O . VAL A 1 94 ? -4.389 -10.721 11.541 1.00 90.88 94 VAL A O 1
ATOM 753 N N . VAL A 1 95 ? -2.275 -10.226 10.986 1.00 79.62 95 VAL A N 1
ATOM 754 C CA . VAL A 1 95 ? -1.652 -10.928 12.123 1.00 79.62 95 VAL A CA 1
ATOM 755 C C . VAL A 1 95 ? -2.066 -10.351 13.482 1.00 79.62 95 VAL A C 1
ATOM 757 O O . VAL A 1 95 ? -2.288 -11.098 14.424 1.00 79.62 95 VAL A O 1
ATOM 760 N N . ARG A 1 96 ? -2.191 -9.023 13.617 1.00 69.62 96 ARG A N 1
ATOM 761 C CA . ARG A 1 96 ? -2.536 -8.387 14.909 1.00 69.62 96 ARG A CA 1
ATOM 762 C C . ARG A 1 96 ? -4.025 -8.425 15.276 1.00 69.62 96 ARG A C 1
ATOM 764 O O . ARG A 1 96 ? -4.369 -7.980 16.360 1.00 69.62 96 ARG A O 1
ATOM 771 N N . ASN A 1 97 ? -4.900 -8.889 14.385 1.00 57.16 97 ASN A N 1
ATOM 772 C CA . ASN A 1 97 ? -6.347 -8.945 14.629 1.00 57.16 97 ASN A CA 1
ATOM 7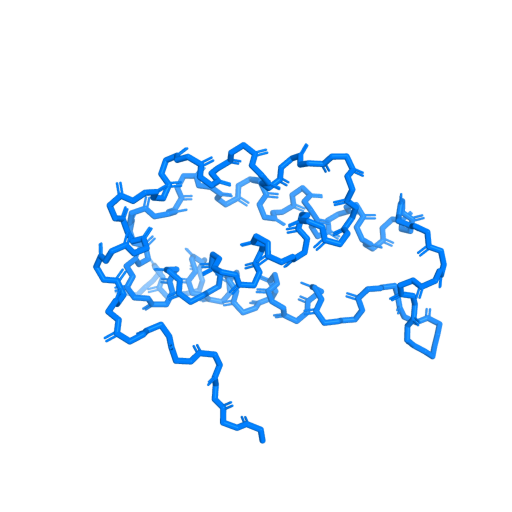73 C C . ASN A 1 97 ? -6.839 -10.344 15.052 1.00 57.16 97 ASN A C 1
ATOM 775 O O . ASN A 1 97 ? -8.046 -10.530 15.182 1.00 57.16 97 ASN A O 1
ATOM 779 N N . GLU A 1 98 ? -5.934 -11.313 15.221 1.00 52.09 98 GLU A N 1
ATOM 780 C CA . GLU A 1 98 ? -6.233 -12.701 15.618 1.00 52.09 98 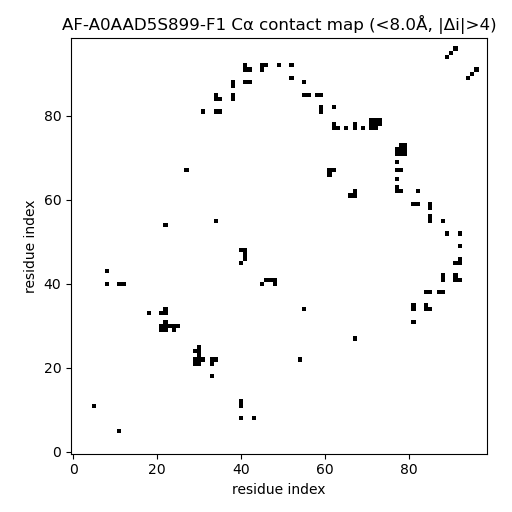GLU A CA 1
ATOM 781 C C . GLU A 1 98 ? -5.862 -13.004 17.090 1.00 52.09 98 GLU A C 1
ATOM 783 O O . GLU A 1 98 ? -5.876 -14.160 17.505 1.00 52.09 98 GLU A O 1
ATOM 788 N N . THR A 1 99 ? -5.563 -11.973 17.890 1.00 41.31 99 THR A N 1
ATOM 789 C CA . THR A 1 99 ? -5.304 -12.037 19.345 1.00 41.31 99 THR A CA 1
ATOM 790 C C . THR A 1 99 ? -6.229 -11.095 20.091 1.00 41.31 99 THR A C 1
ATOM 792 O O . THR A 1 99 ? -6.767 -11.503 21.139 1.00 41.31 99 THR A O 1
#

Radius of gyration: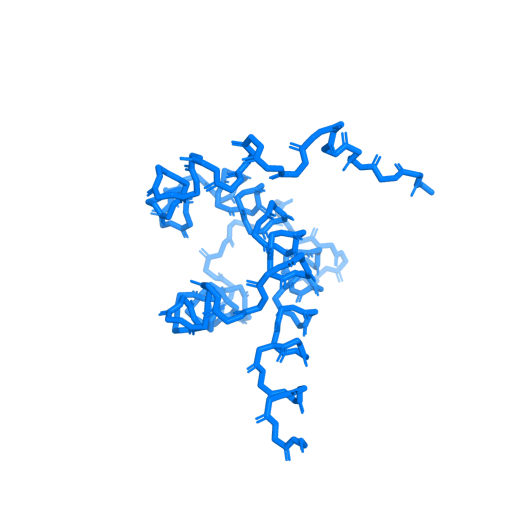 13.42 Å; Cα contacts (8 Å, |Δi|>4): 76; chains: 1; bounding box: 30×29×35 Å

Solvent-accessible surface area (backbone atoms only — not comparable to full-atom values): 5859 Å² total; per-residue (Å²): 135,84,71,90,70,64,90,53,63,66,64,56,58,78,46,42,78,70,49,59,60,36,60,69,41,87,51,63,71,55,18,45,52,37,46,54,50,47,38,56,48,36,72,76,41,43,81,84,46,50,88,48,48,66,58,50,52,50,53,46,51,39,38,78,67,61,74,57,69,72,88,49,38,52,97,86,35,54,37,50,68,54,50,53,37,41,53,55,41,45,48,55,60,54,63,64,70,79,119

InterPro domains:
  IPR011989 Armadillo-like helical [G3DSA:1.25.10.10] (1-99)
  IPR050840 Adaptor Complexes Large Subunit [PTHR22780] (5-93)

Mean predicted aligned error: 6.25 Å